Protein AF-A0A3D6AEE8-F1 (afdb_monomer)

Radius of gyration: 12.56 Å; Cα contacts (8 Å, |Δi|>4): 126; chains: 1; bounding box: 35×19×39 Å

Solvent-accessible surface area (backbone atoms only — not comparable to full-atom values): 4269 Å² total; per-residue (Å²): 132,84,76,76,78,91,71,54,80,41,81,44,82,38,52,70,69,56,50,53,52,51,52,75,67,28,54,74,77,44,75,47,78,76,56,96,74,27,35,38,39,35,28,35,39,94,92,31,58,33,38,35,37,47,34,88,88,59,75,19,38,40,27,35,55,77,71,78,78,84,126

Nearest PDB structures (foldseek):
  5g1k-assembly1_A  TM=6.354E-01  e=8.483E-01  Escherichia coli
  6eix-assembly1_A  TM=5.966E-01  e=8.012E-01  Homo sapiens
  4c02-assembly1_A  TM=5.902E-01  e=2.115E+00  Homo sapiens
  4kbb-assembly1_A  TM=4.612E-01  e=1.128E+00  Clostridium botulinum
  6i1s-assembly1_A  TM=5.640E-01  e=2.370E+00  Homo sapiens

pLDDT: mean 84.71, std 16.33, range [38.62, 97.06]

Mean predicted aligned error: 6.46 Å

Sequence (71 aa):
MLKQPFAPDCFYAITPEIVKQTIEESEILHTVEMGGGVTIHCGIRFGRPVWLMENPNGLSAAWYDDSPTMH

Foldseek 3Di:
DPDDPQDFPDKDFADPVVLVVQVVQWAFPDKDDPPPRWIWTWTDHPNWTKIKIDDPVDTIMIGTRPPPPPD

Secondary structure (DSSP, 8-state):
--PPP---SEEEEE-HHHHHHHHHTSEEEEEEEEETTEEEEEEEETTEEEEEEE-TTS-EEEEE-------

Structure (mmCIF, N/CA/C/O backbone):
data_AF-A0A3D6AEE8-F1
#
_entry.id   AF-A0A3D6AEE8-F1
#
loop_
_atom_site.group_PDB
_atom_site.id
_atom_site.type_symbol
_atom_site.label_atom_id
_atom_site.label_alt_id
_atom_site.label_comp_id
_atom_site.label_asym_id
_atom_site.label_entity_id
_atom_site.label_seq_id
_atom_site.pdbx_PDB_ins_code
_atom_site.Cartn_x
_atom_site.Cartn_y
_atom_site.Cartn_z
_atom_site.occupancy
_atom_site.B_iso_or_equiv
_atom_site.auth_seq_id
_atom_site.auth_comp_id
_atom_site.auth_asym_id
_atom_site.auth_atom_id
_atom_site.pdbx_PDB_model_num
ATOM 1 N N . MET A 1 1 ? -4.362 3.943 -28.243 1.00 40.12 1 MET A N 1
ATOM 2 C CA . MET A 1 1 ? -3.798 2.842 -27.434 1.00 40.12 1 MET A CA 1
ATOM 3 C C . MET A 1 1 ? -4.126 3.126 -25.981 1.00 40.12 1 MET A C 1
ATOM 5 O O . MET A 1 1 ? -3.675 4.142 -25.470 1.00 40.12 1 MET A O 1
ATOM 9 N N . LEU A 1 2 ? -4.961 2.302 -25.348 1.00 38.62 2 LEU A N 1
ATOM 10 C CA . LEU A 1 2 ? -5.158 2.364 -23.900 1.00 38.62 2 LEU A CA 1
ATOM 11 C C . LEU A 1 2 ? -3.881 1.803 -23.267 1.00 38.62 2 LEU A C 1
ATOM 13 O O . LEU A 1 2 ? -3.540 0.650 -23.523 1.00 38.62 2 LEU A O 1
ATOM 17 N N . LYS A 1 3 ? -3.131 2.636 -22.534 1.00 47.47 3 LYS A N 1
ATOM 18 C CA . LYS A 1 3 ? -2.012 2.160 -21.713 1.00 47.47 3 LYS A CA 1
ATOM 19 C C . LYS A 1 3 ? -2.584 1.113 -20.761 1.00 47.47 3 LYS A C 1
ATOM 21 O O . LYS A 1 3 ? -3.580 1.389 -20.094 1.00 47.47 3 LYS A O 1
ATOM 26 N N . GLN A 1 4 ? -2.002 -0.083 -20.761 1.00 50.28 4 GLN A N 1
ATOM 27 C CA . GLN A 1 4 ? -2.345 -1.130 -19.805 1.00 50.28 4 GLN A CA 1
ATOM 28 C C . GLN A 1 4 ? -2.311 -0.511 -18.397 1.00 50.28 4 GLN A C 1
ATOM 30 O O . GLN A 1 4 ? -1.355 0.214 -18.099 1.00 50.28 4 GLN A O 1
ATOM 35 N N . PRO A 1 5 ? -3.348 -0.696 -17.563 1.00 56.31 5 PRO A N 1
ATOM 36 C CA . PRO A 1 5 ? -3.297 -0.202 -16.198 1.00 56.31 5 PRO A CA 1
ATOM 37 C C . PRO A 1 5 ? -2.114 -0.888 -15.511 1.00 56.31 5 PRO A C 1
ATOM 39 O O . PRO A 1 5 ? -2.004 -2.110 -15.570 1.00 56.31 5 PRO A O 1
ATOM 42 N N . PHE A 1 6 ? -1.209 -0.097 -14.931 1.00 59.34 6 PHE A N 1
ATOM 43 C CA . PHE A 1 6 ? -0.116 -0.588 -14.094 1.00 59.34 6 PHE A CA 1
ATOM 44 C C . PHE A 1 6 ? -0.723 -1.426 -12.963 1.00 59.34 6 PHE A C 1
ATOM 46 O O . PHE A 1 6 ? -1.250 -0.868 -12.002 1.00 59.34 6 PHE A O 1
ATOM 53 N N . ALA A 1 7 ? -0.713 -2.747 -13.121 1.00 58.81 7 ALA A N 1
ATOM 54 C CA . ALA A 1 7 ? -1.183 -3.691 -12.124 1.00 58.81 7 ALA A CA 1
ATOM 55 C C . ALA A 1 7 ? 0.056 -4.252 -11.413 1.00 58.81 7 ALA A C 1
ATOM 57 O O . ALA A 1 7 ? 0.877 -4.877 -12.078 1.00 58.81 7 ALA A O 1
ATOM 58 N N . PRO A 1 8 ? 0.247 -3.980 -10.115 1.00 64.38 8 PRO A N 1
ATOM 59 C CA . PRO A 1 8 ? 1.355 -4.555 -9.359 1.00 64.38 8 PRO A CA 1
ATOM 60 C C . PRO A 1 8 ? 1.233 -6.087 -9.257 1.00 64.38 8 PRO A C 1
ATOM 62 O O . PRO A 1 8 ? 0.139 -6.614 -9.050 1.00 64.38 8 PRO A O 1
ATOM 65 N N . ASP A 1 9 ? 2.363 -6.787 -9.390 1.00 68.38 9 ASP A N 1
ATOM 66 C CA . ASP A 1 9 ? 2.430 -8.252 -9.517 1.00 68.38 9 ASP A CA 1
ATOM 67 C C . ASP A 1 9 ? 2.351 -9.000 -8.174 1.00 68.38 9 ASP A C 1
ATOM 69 O O . ASP A 1 9 ? 1.991 -10.180 -8.130 1.00 68.38 9 ASP A O 1
ATOM 73 N N . CYS A 1 10 ? 2.685 -8.337 -7.064 1.00 79.94 10 CYS A N 1
ATOM 74 C CA . CYS A 1 10 ? 2.761 -8.966 -5.745 1.00 79.94 10 CYS A CA 1
ATOM 75 C C . CYS A 1 10 ? 1.771 -8.349 -4.756 1.00 79.94 10 CYS A C 1
ATOM 77 O O . CYS A 1 10 ? 1.534 -7.147 -4.790 1.00 7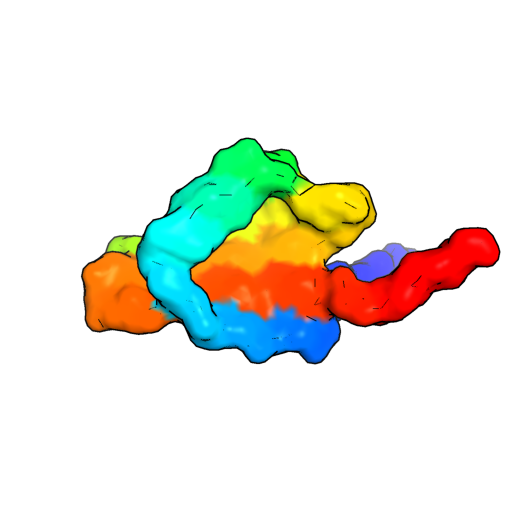9.94 10 CYS A O 1
ATOM 79 N N . PHE A 1 11 ? 1.247 -9.170 -3.839 1.00 87.06 11 PHE A N 1
ATOM 80 C CA . PHE A 1 11 ? 0.358 -8.771 -2.743 1.00 87.06 11 PHE A CA 1
ATOM 81 C C . PHE A 1 11 ? 0.936 -9.209 -1.397 1.00 87.06 11 PHE A C 1
ATOM 83 O O . PHE A 1 11 ? 1.295 -10.376 -1.226 1.00 87.06 11 PHE A O 1
ATOM 90 N N . TYR A 1 12 ? 0.943 -8.298 -0.425 1.00 90.94 12 TYR A N 1
ATOM 91 C CA . TYR A 1 12 ? 1.390 -8.557 0.940 1.00 90.94 12 TYR A CA 1
ATOM 92 C C . TYR A 1 12 ? 0.389 -8.002 1.952 1.00 90.94 12 TYR A C 1
ATOM 94 O O . TYR A 1 12 ? -0.015 -6.844 1.861 1.00 90.94 12 TYR A O 1
ATOM 102 N N . ALA A 1 13 ? 0.036 -8.807 2.956 1.00 94.25 13 ALA A N 1
ATOM 103 C CA . ALA A 1 13 ? -0.623 -8.303 4.156 1.00 94.25 13 ALA A CA 1
ATOM 104 C C . ALA A 1 13 ? 0.427 -7.645 5.061 1.00 94.25 13 ALA A C 1
ATOM 106 O O . ALA A 1 13 ? 1.458 -8.253 5.358 1.00 94.25 13 ALA A O 1
ATOM 107 N N . ILE A 1 14 ? 0.172 -6.411 5.486 1.00 94.19 14 ILE A N 1
ATOM 108 C CA . ILE A 1 14 ? 1.130 -5.586 6.228 1.00 94.19 14 ILE A CA 1
ATOM 109 C C . ILE A 1 14 ? 0.486 -4.943 7.457 1.00 94.19 14 ILE A C 1
ATOM 111 O O . ILE A 1 14 ? -0.737 -4.804 7.552 1.00 94.19 14 ILE A O 1
ATOM 115 N N . THR A 1 15 ? 1.325 -4.561 8.417 1.00 93.06 15 THR A N 1
ATOM 1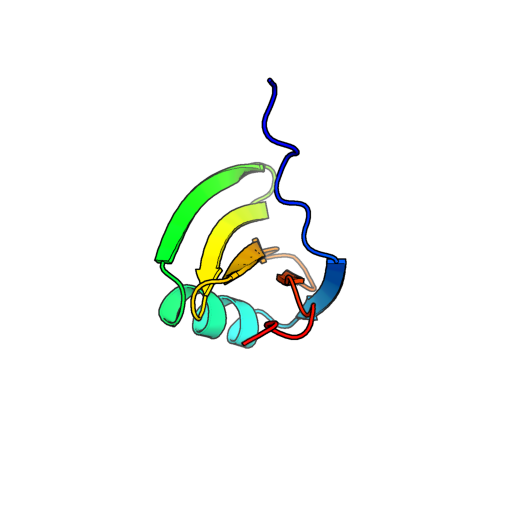16 C CA . THR A 1 15 ? 0.886 -3.863 9.628 1.00 93.06 15 THR A CA 1
ATOM 117 C C . THR A 1 15 ? 0.721 -2.359 9.371 1.00 93.06 15 THR A C 1
ATOM 119 O O . THR A 1 15 ? 1.286 -1.841 8.401 1.00 93.06 15 THR A O 1
ATOM 122 N N . PRO A 1 16 ? -0.00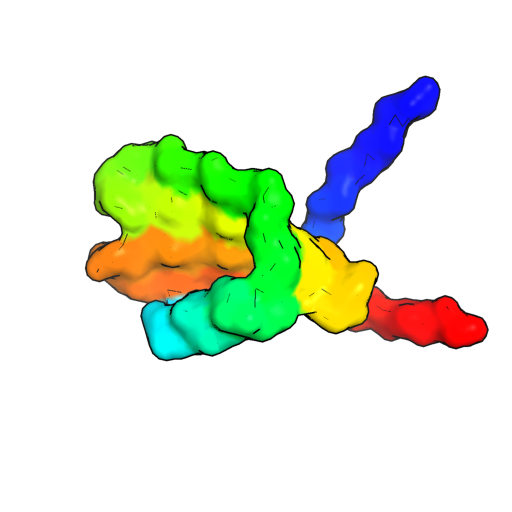9 -1.630 10.235 1.00 89.75 16 PRO A N 1
ATOM 123 C CA . PRO A 1 16 ? -0.142 -0.175 10.125 1.00 89.75 16 PRO A CA 1
ATOM 124 C C . PRO A 1 16 ? 1.199 0.574 10.152 1.00 89.75 16 PRO A C 1
ATOM 126 O O . PRO A 1 16 ?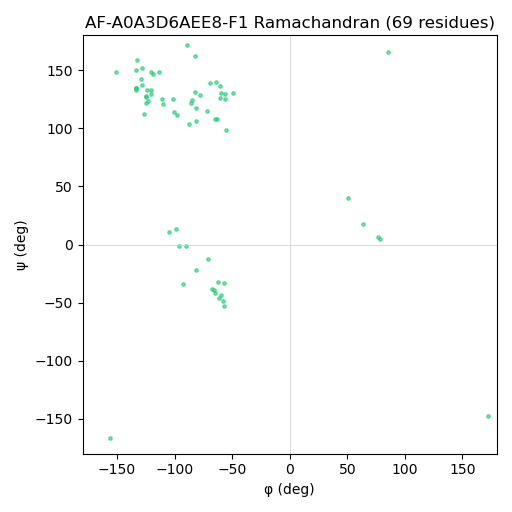 1.361 1.584 9.470 1.00 89.75 16 PRO A O 1
ATOM 129 N N . GLU A 1 17 ? 2.193 0.072 10.889 1.00 92.19 17 GLU A N 1
ATOM 130 C CA . GLU A 1 17 ? 3.530 0.678 10.935 1.00 92.19 17 GLU A CA 1
ATOM 131 C C . GLU A 1 17 ? 4.219 0.610 9.567 1.00 92.19 17 GLU A C 1
ATOM 133 O O . GLU A 1 17 ? 4.805 1.597 9.123 1.00 92.19 17 GLU A O 1
ATOM 138 N N . ILE A 1 18 ? 4.094 -0.527 8.870 1.00 93.31 18 ILE A N 1
ATOM 139 C CA . ILE A 1 18 ? 4.630 -0.697 7.514 1.00 93.31 18 ILE A CA 1
ATOM 140 C C . ILE A 1 18 ? 3.878 0.199 6.526 1.00 93.31 18 ILE A C 1
ATOM 142 O O . ILE A 1 18 ? 4.513 0.775 5.644 1.00 93.31 18 ILE A O 1
ATOM 146 N N . VAL A 1 19 ? 2.556 0.363 6.668 1.00 93.38 19 VAL A N 1
ATOM 147 C CA . VAL A 1 19 ? 1.784 1.307 5.836 1.00 93.38 19 VAL A CA 1
ATOM 148 C C . VAL A 1 19 ? 2.355 2.711 5.977 1.00 93.38 19 VAL A C 1
ATOM 150 O O . VAL A 1 19 ? 2.723 3.320 4.973 1.00 93.38 19 VAL A O 1
ATOM 153 N N . LYS A 1 20 ? 2.492 3.198 7.216 1.00 93.50 20 LYS A N 1
ATOM 154 C CA . LYS A 1 20 ? 3.002 4.542 7.492 1.00 93.50 20 LYS A CA 1
ATOM 155 C C . LYS A 1 20 ? 4.400 4.746 6.909 1.00 93.50 20 LYS A C 1
ATOM 157 O O . LYS A 1 20 ? 4.614 5.722 6.195 1.00 93.50 20 LYS A O 1
ATOM 162 N N . GLN A 1 21 ? 5.315 3.809 7.158 1.00 95.56 21 GLN A N 1
ATOM 163 C CA . GLN A 1 21 ? 6.663 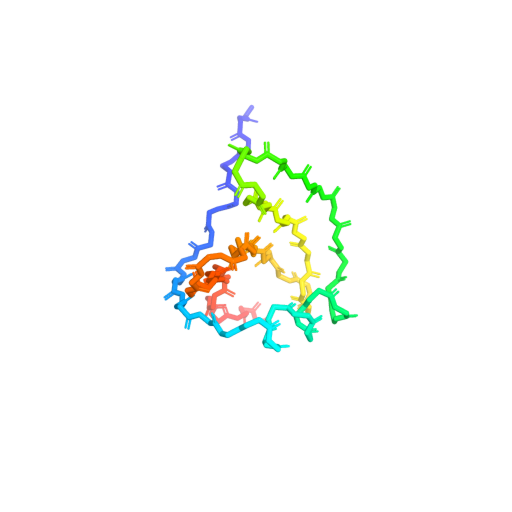3.876 6.595 1.00 95.56 21 GLN A CA 1
ATOM 164 C C . GLN A 1 21 ? 6.626 3.891 5.061 1.00 95.56 21 GLN A C 1
ATOM 166 O O . GLN A 1 21 ? 7.320 4.682 4.428 1.00 95.56 21 GLN A O 1
ATOM 171 N N . THR A 1 22 ? 5.797 3.042 4.446 1.00 93.62 22 THR A N 1
ATOM 172 C CA . THR A 1 22 ? 5.726 2.975 2.983 1.00 93.62 22 THR A CA 1
ATOM 173 C C . THR A 1 22 ? 5.177 4.275 2.403 1.00 93.62 22 THR A C 1
ATOM 175 O O . THR A 1 22 ? 5.706 4.737 1.398 1.00 93.62 22 THR A O 1
ATOM 178 N N . ILE A 1 23 ? 4.179 4.900 3.035 1.00 94.94 23 ILE A N 1
ATOM 179 C CA . ILE A 1 23 ? 3.664 6.216 2.625 1.00 94.94 23 ILE A CA 1
ATOM 180 C C . ILE A 1 23 ? 4.757 7.288 2.723 1.00 94.94 23 ILE A C 1
ATOM 182 O O . ILE A 1 23 ? 4.930 8.048 1.777 1.00 94.94 23 ILE A O 1
ATOM 186 N N . GLU A 1 24 ? 5.512 7.336 3.825 1.00 96.19 24 GLU A N 1
ATOM 187 C CA . GLU A 1 24 ? 6.592 8.318 4.027 1.00 96.19 24 GLU A CA 1
ATOM 188 C C . GLU A 1 24 ? 7.717 8.190 2.985 1.00 96.19 24 GLU A C 1
ATOM 190 O O . GLU A 1 24 ? 8.323 9.186 2.593 1.00 96.19 24 GLU A O 1
ATOM 195 N N . GLU A 1 25 ? 7.980 6.973 2.509 1.00 95.19 25 GLU A N 1
ATOM 196 C CA . GLU A 1 25 ? 9.003 6.681 1.499 1.00 95.19 25 GLU A CA 1
ATOM 197 C C . GLU A 1 25 ? 8.484 6.742 0.049 1.00 95.19 25 GLU A C 1
ATOM 199 O O . GLU A 1 25 ? 9.253 6.512 -0.890 1.00 95.19 25 GLU A O 1
ATOM 204 N N . SER A 1 26 ? 7.192 7.019 -0.151 1.00 94.62 26 SER A N 1
ATOM 205 C CA . SER A 1 26 ? 6.548 7.022 -1.469 1.00 94.62 26 SER A CA 1
ATOM 206 C C . SER A 1 26 ? 6.089 8.413 -1.887 1.00 94.62 26 SER A C 1
ATOM 208 O O . SER A 1 26 ? 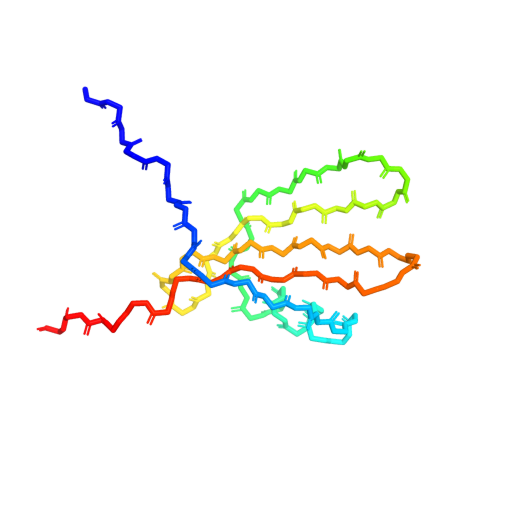5.626 9.218 -1.084 1.00 94.62 26 SER A O 1
ATOM 210 N N . GLU A 1 27 ? 6.107 8.664 -3.191 1.00 96.75 27 GLU A N 1
ATOM 211 C CA . GLU A 1 27 ? 5.337 9.751 -3.785 1.00 96.75 27 GLU A CA 1
ATOM 212 C C . GLU A 1 27 ? 3.892 9.276 -3.985 1.00 96.75 27 GLU A C 1
ATOM 214 O O . GLU A 1 27 ? 3.612 8.456 -4.863 1.00 96.75 27 GLU A O 1
ATOM 219 N N . ILE A 1 28 ? 2.961 9.764 -3.162 1.00 96.50 28 ILE A N 1
ATOM 220 C CA . ILE A 1 28 ? 1.538 9.438 -3.306 1.00 96.50 28 ILE A CA 1
ATOM 221 C C . ILE A 1 28 ? 0.918 10.320 -4.388 1.00 96.50 28 ILE A C 1
ATOM 223 O O . ILE A 1 28 ? 0.852 11.540 -4.256 1.00 96.50 28 ILE A O 1
ATOM 227 N N . LEU A 1 29 ? 0.435 9.685 -5.454 1.00 96.00 29 LEU A N 1
ATOM 228 C CA . LEU A 1 29 ? -0.156 10.360 -6.610 1.00 96.00 29 LEU A CA 1
ATOM 229 C C . LEU A 1 29 ? -1.673 10.494 -6.480 1.00 96.00 29 LEU A C 1
ATOM 231 O O . LEU A 1 29 ? -2.268 11.454 -6.969 1.00 96.00 29 LEU A O 1
ATOM 235 N N . HIS A 1 30 ? -2.311 9.502 -5.862 1.00 95.19 30 HIS A N 1
ATOM 236 C CA . HIS A 1 30 ? -3.756 9.452 -5.726 1.00 95.19 30 HIS A CA 1
ATOM 237 C C . HIS A 1 30 ? -4.169 8.702 -4.463 1.00 95.19 30 HIS A C 1
ATOM 239 O O . HIS A 1 30 ? -3.511 7.745 -4.061 1.00 95.19 30 HIS A O 1
ATOM 245 N N . THR A 1 31 ? -5.292 9.110 -3.880 1.00 97.06 31 THR A N 1
ATOM 246 C CA . THR A 1 31 ? -5.890 8.464 -2.712 1.00 97.06 31 THR A CA 1
ATOM 247 C C . THR A 1 31 ? -7.386 8.292 -2.952 1.00 97.06 31 THR A C 1
ATOM 249 O O . THR A 1 31 ? -8.046 9.226 -3.410 1.00 97.06 31 THR A O 1
ATOM 252 N N . VAL A 1 32 ? -7.916 7.111 -2.636 1.00 96.88 32 VAL A N 1
ATOM 253 C CA . VAL A 1 32 ? -9.336 6.762 -2.762 1.00 96.88 32 VAL A CA 1
ATOM 254 C C . VAL A 1 32 ? -9.870 6.320 -1.406 1.00 96.88 32 VAL A C 1
ATOM 256 O O . VAL A 1 32 ? -9.367 5.362 -0.823 1.00 96.88 32 VAL A O 1
ATOM 259 N N . GLU A 1 33 ? -10.917 6.980 -0.921 1.00 96.75 33 GLU A N 1
ATOM 260 C CA . GLU A 1 33 ? -11.659 6.531 0.259 1.00 96.75 33 GLU A CA 1
ATOM 261 C C . GLU A 1 33 ? -12.733 5.519 -0.155 1.00 96.75 33 GLU A C 1
ATOM 263 O O . GLU A 1 33 ? -13.614 5.820 -0.962 1.00 96.75 33 GLU A O 1
ATOM 268 N N . MET A 1 34 ? -12.671 4.312 0.409 1.00 92.75 34 MET A N 1
ATOM 269 C CA . MET A 1 34 ? -13.575 3.202 0.071 1.00 92.75 34 MET A CA 1
ATOM 270 C C . MET A 1 34 ? -14.764 3.087 1.043 1.00 92.75 34 MET A C 1
ATOM 272 O O . MET A 1 34 ? -15.627 2.224 0.874 1.00 92.75 34 MET A O 1
ATOM 276 N N . GLY A 1 35 ? -14.826 3.959 2.056 1.00 91.19 35 GLY A N 1
ATOM 277 C CA . GLY A 1 35 ? -15.794 3.897 3.152 1.00 91.19 35 GLY A CA 1
ATOM 278 C C . GLY A 1 35 ? -15.344 2.985 4.299 1.00 91.19 35 GLY A C 1
ATOM 279 O O . GLY A 1 35 ? -14.382 2.230 4.188 1.00 91.19 35 GLY A O 1
ATOM 280 N N . GLY A 1 36 ? -16.006 3.097 5.456 1.00 92.31 36 GLY A N 1
ATOM 281 C CA . GLY A 1 36 ? -15.643 2.320 6.654 1.00 92.31 36 GLY A CA 1
ATOM 282 C C . GLY A 1 36 ? -14.246 2.629 7.216 1.00 92.31 36 GLY A C 1
ATOM 283 O O . GLY A 1 36 ? -13.701 1.824 7.966 1.00 92.31 36 GLY A O 1
ATOM 284 N N . GLY A 1 37 ? -13.667 3.773 6.833 1.00 92.75 37 GLY A N 1
ATOM 285 C CA . GLY A 1 37 ? -12.306 4.178 7.188 1.00 92.75 37 GLY A CA 1
ATOM 286 C C . GLY A 1 37 ? -11.203 3.508 6.363 1.00 92.75 37 GLY A C 1
ATOM 287 O O . GLY A 1 37 ? -10.038 3.717 6.672 1.00 92.75 37 GLY A O 1
ATOM 288 N N . VAL A 1 38 ? -11.545 2.712 5.342 1.00 95.06 38 VAL A N 1
ATOM 289 C CA . VAL A 1 38 ? -10.559 2.093 4.445 1.00 95.06 38 VAL A CA 1
ATOM 290 C C . VAL A 1 38 ? -10.138 3.084 3.364 1.00 95.06 38 VAL A C 1
ATOM 292 O O . VAL A 1 38 ? -10.986 3.660 2.674 1.00 95.06 38 VAL A O 1
ATOM 295 N N . THR A 1 39 ? -8.828 3.210 3.174 1.00 97.06 39 THR A N 1
ATOM 296 C CA . THR A 1 39 ? -8.220 4.140 2.218 1.00 97.06 39 THR A CA 1
ATOM 297 C C . THR A 1 39 ? -7.240 3.397 1.320 1.00 97.06 39 THR A C 1
ATOM 299 O O . THR A 1 39 ? -6.472 2.566 1.795 1.00 97.06 39 THR A O 1
ATOM 302 N N . ILE A 1 40 ? -7.256 3.679 0.017 1.00 95.75 40 ILE A N 1
ATOM 303 C CA . ILE A 1 40 ? -6.273 3.164 -0.941 1.00 95.75 40 ILE A CA 1
ATOM 304 C C . ILE A 1 40 ? -5.382 4.316 -1.401 1.00 95.75 40 ILE A C 1
ATOM 306 O O . ILE A 1 40 ? -5.877 5.277 -1.983 1.00 95.75 40 ILE A O 1
ATOM 310 N N . HIS A 1 41 ? -4.077 4.200 -1.189 1.00 96.25 41 HIS A N 1
ATOM 311 C CA . HIS A 1 41 ? -3.060 5.107 -1.707 1.00 96.25 41 HIS A CA 1
ATOM 312 C C . HIS A 1 41 ? -2.378 4.481 -2.918 1.00 96.25 41 HIS A C 1
ATOM 314 O O . HIS A 1 41 ? -1.834 3.382 -2.834 1.00 96.25 41 HIS A O 1
ATOM 320 N N . CYS A 1 42 ? -2.365 5.198 -4.034 1.00 94.50 42 CYS A N 1
ATOM 321 C CA . CYS A 1 42 ? -1.654 4.822 -5.246 1.00 94.50 42 CYS A CA 1
ATOM 322 C C . CYS A 1 42 ? -0.486 5.788 -5.439 1.00 94.50 42 CYS A C 1
ATOM 324 O O . CYS A 1 42 ? -0.676 7.008 -5.485 1.00 94.50 42 CYS A O 1
ATOM 326 N N . GLY A 1 43 ? 0.721 5.253 -5.572 1.00 94.25 43 GLY A N 1
ATOM 327 C CA . GLY A 1 43 ? 1.925 6.066 -5.632 1.00 94.25 43 GLY A CA 1
ATOM 328 C C . GLY A 1 43 ? 3.087 5.394 -6.339 1.00 94.25 43 GLY A C 1
ATOM 329 O O . GLY A 1 43 ? 2.938 4.373 -7.018 1.00 94.25 43 GLY A O 1
ATOM 330 N N . ILE A 1 44 ? 4.256 6.000 -6.163 1.00 91.94 44 ILE A N 1
ATOM 331 C CA . ILE A 1 44 ? 5.536 5.517 -6.667 1.00 91.94 44 ILE A CA 1
ATOM 332 C C . ILE A 1 44 ? 6.511 5.410 -5.494 1.00 91.94 44 ILE A C 1
ATOM 334 O O . ILE A 1 44 ? 6.731 6.382 -4.775 1.00 91.94 44 ILE A O 1
ATOM 338 N N . ARG A 1 45 ? 7.147 4.247 -5.336 1.00 91.12 45 ARG A N 1
ATOM 339 C CA . ARG A 1 45 ? 8.246 4.017 -4.390 1.00 91.12 45 ARG A CA 1
ATOM 340 C C . ARG A 1 45 ? 9.446 3.477 -5.147 1.00 91.12 45 ARG A C 1
ATOM 342 O O . ARG A 1 45 ? 9.321 2.521 -5.905 1.00 91.12 45 ARG A O 1
ATOM 349 N N . PHE A 1 46 ? 10.602 4.119 -4.988 1.00 90.12 46 PHE A N 1
ATOM 350 C CA . PHE A 1 46 ? 11.839 3.764 -5.703 1.00 90.12 46 PHE A CA 1
ATOM 351 C C . PHE A 1 46 ? 11.664 3.630 -7.231 1.00 90.12 46 PHE A C 1
ATOM 353 O O . PHE A 1 46 ? 12.205 2.723 -7.858 1.00 90.12 46 PHE A O 1
ATOM 360 N N . GLY A 1 47 ? 10.879 4.529 -7.836 1.00 87.94 47 GLY A N 1
ATOM 361 C CA . GLY A 1 47 ? 10.612 4.528 -9.279 1.00 87.94 47 GLY A CA 1
ATOM 362 C C . GLY A 1 47 ? 9.611 3.469 -9.752 1.00 87.94 47 GLY A C 1
ATOM 363 O O . GLY A 1 47 ? 9.416 3.332 -10.958 1.00 87.94 47 GLY A O 1
ATOM 364 N N . ARG A 1 48 ? 8.964 2.739 -8.833 1.00 87.06 48 ARG A N 1
ATOM 365 C CA . ARG A 1 48 ? 8.009 1.669 -9.147 1.00 87.06 48 ARG A CA 1
ATOM 366 C C . ARG A 1 48 ? 6.623 1.926 -8.564 1.00 87.06 48 ARG A C 1
ATOM 368 O O . ARG A 1 48 ? 6.531 2.530 -7.496 1.00 87.06 48 ARG A O 1
ATOM 375 N N . PRO A 1 49 ? 5.547 1.460 -9.221 1.00 90.75 49 PRO A N 1
ATOM 376 C CA . PRO A 1 49 ? 4.198 1.580 -8.688 1.00 90.75 49 PRO A CA 1
ATOM 377 C C . PRO A 1 49 ? 4.050 0.865 -7.344 1.00 90.75 49 PRO A C 1
ATOM 379 O O . PRO A 1 49 ? 4.483 -0.278 -7.180 1.00 90.75 49 PRO A O 1
ATOM 382 N N . VAL A 1 50 ? 3.374 1.529 -6.412 1.00 92.25 50 VAL A N 1
ATOM 383 C CA . VAL A 1 50 ? 2.957 0.953 -5.133 1.00 92.25 50 VAL A CA 1
ATOM 384 C C . VAL A 1 50 ? 1.504 1.305 -4.861 1.00 92.25 50 VAL A C 1
ATOM 386 O O . VAL A 1 50 ? 1.072 2.438 -5.093 1.00 92.25 50 VAL A O 1
ATOM 389 N N . TRP A 1 51 ? 0.730 0.317 -4.429 1.00 94.75 51 TRP A N 1
ATOM 390 C CA . TRP A 1 51 ? -0.650 0.506 -3.994 1.00 94.75 51 TRP A CA 1
ATOM 391 C C . TRP A 1 51 ? -0.745 0.055 -2.540 1.00 94.75 51 TRP A C 1
ATOM 393 O O . TRP A 1 51 ? -0.304 -1.043 -2.213 1.00 94.75 51 TRP A O 1
ATOM 403 N N . LEU A 1 52 ? -1.302 0.884 -1.664 1.00 95.19 52 LEU A N 1
ATOM 404 C CA . LEU A 1 52 ? -1.430 0.604 -0.235 1.00 95.19 52 LEU A CA 1
ATOM 405 C C . LEU A 1 52 ? -2.889 0.728 0.166 1.00 95.19 52 LEU A C 1
ATOM 407 O O . LEU A 1 52 ? -3.472 1.790 0.005 1.00 95.19 52 LEU A O 1
ATOM 411 N N . MET A 1 53 ? -3.471 -0.334 0.707 1.00 95.69 53 MET A N 1
ATOM 412 C CA . MET A 1 53 ? -4.766 -0.277 1.371 1.00 95.69 53 MET A CA 1
ATOM 413 C C . MET A 1 53 ? -4.535 -0.166 2.875 1.00 95.69 53 MET A C 1
ATOM 415 O O . MET A 1 53 ? -4.104 -1.132 3.504 1.00 95.69 53 MET A O 1
ATOM 419 N N . GLU A 1 54 ? -4.867 0.984 3.444 1.00 96.12 54 GLU A N 1
ATOM 420 C CA . GLU A 1 54 ? -4.936 1.200 4.882 1.00 96.12 54 GLU A CA 1
ATOM 421 C C . GLU A 1 54 ? -6.312 0.764 5.397 1.00 96.12 54 GLU A C 1
ATOM 423 O O . GLU A 1 54 ? -7.350 1.216 4.907 1.00 96.12 54 GLU A O 1
ATOM 428 N N . ASN A 1 55 ? -6.326 -0.138 6.379 1.00 94.19 55 ASN A N 1
ATOM 429 C CA . ASN A 1 55 ? -7.547 -0.615 7.020 1.00 94.19 55 ASN A CA 1
ATOM 430 C C . ASN A 1 55 ? -7.449 -0.442 8.545 1.00 94.19 55 ASN A C 1
ATOM 432 O O . ASN A 1 55 ? -6.692 -1.176 9.183 1.00 94.19 55 ASN A O 1
ATOM 436 N N . PRO A 1 56 ? -8.247 0.452 9.158 1.00 90.75 56 PRO A N 1
ATOM 437 C CA . PRO A 1 56 ? -8.180 0.712 10.596 1.00 90.75 56 PRO A CA 1
ATOM 438 C C . PRO A 1 56 ? -8.712 -0.447 11.453 1.00 90.75 56 PRO A C 1
ATOM 440 O O . PRO A 1 56 ? -8.507 -0.459 12.664 1.00 90.75 56 PRO A O 1
ATOM 443 N N . A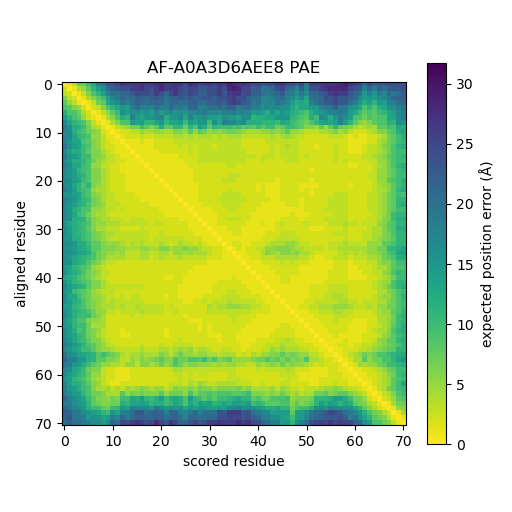SN A 1 57 ? -9.393 -1.424 10.846 1.00 88.38 57 ASN A N 1
ATOM 444 C CA . ASN A 1 57 ? -10.062 -2.520 11.549 1.00 88.38 57 ASN A CA 1
ATOM 445 C C . ASN A 1 57 ? -9.312 -3.863 11.450 1.00 88.38 57 ASN A C 1
ATOM 447 O O . ASN A 1 57 ? -9.880 -4.902 11.791 1.00 88.38 57 ASN A O 1
ATOM 451 N N . GLY A 1 58 ? -8.070 -3.889 10.953 1.00 85.62 58 GLY A N 1
ATOM 452 C CA . GLY A 1 58 ? -7.321 -5.138 10.809 1.00 85.62 58 GLY A CA 1
ATOM 453 C C . GLY A 1 58 ? -6.004 -4.998 10.052 1.00 85.62 58 GLY A C 1
ATOM 454 O O . GLY A 1 58 ? -5.324 -3.980 10.135 1.00 85.62 58 GLY A O 1
ATOM 455 N N . LEU A 1 59 ? -5.629 -6.055 9.324 1.00 86.56 59 LEU A N 1
ATOM 456 C CA . LEU A 1 59 ? -4.449 -6.019 8.464 1.00 86.56 59 LEU A CA 1
ATOM 457 C C . LEU A 1 59 ? -4.689 -5.092 7.272 1.00 86.56 59 LEU A C 1
ATOM 459 O O . LEU A 1 59 ? -5.761 -5.093 6.658 1.00 86.56 59 LEU A O 1
ATOM 463 N N . SER A 1 60 ? -3.654 -4.326 6.956 1.00 95.31 60 SER A N 1
ATOM 464 C CA . SER A 1 60 ? -3.562 -3.519 5.748 1.00 95.31 60 SER A CA 1
ATOM 465 C C . SER A 1 60 ? -2.936 -4.347 4.627 1.00 95.31 60 SER A C 1
ATOM 467 O O . SER A 1 60 ? -2.471 -5.470 4.850 1.00 95.31 60 SER A O 1
ATOM 469 N N . ALA A 1 61 ? -2.931 -3.815 3.412 1.00 94.12 61 ALA A N 1
ATOM 470 C CA . ALA A 1 61 ? -2.338 -4.501 2.275 1.00 94.12 61 ALA A CA 1
ATOM 471 C C . ALA A 1 61 ? -1.448 -3.584 1.453 1.00 94.12 61 ALA A C 1
ATOM 473 O O . ALA A 1 61 ? -1.697 -2.386 1.349 1.00 94.12 61 ALA A O 1
ATOM 474 N N . ALA A 1 62 ? -0.434 -4.176 0.839 1.00 93.31 62 ALA A N 1
ATOM 475 C CA . ALA A 1 62 ? 0.403 -3.516 -0.136 1.00 93.31 62 ALA A CA 1
ATOM 476 C C . ALA A 1 62 ? 0.519 -4.362 -1.395 1.00 93.31 62 ALA A C 1
ATOM 478 O O . ALA A 1 62 ? 0.653 -5.587 -1.324 1.00 93.31 62 ALA A O 1
ATOM 479 N N . TRP A 1 63 ? 0.526 -3.683 -2.534 1.00 92.75 63 TRP A N 1
ATOM 480 C CA . TRP A 1 63 ? 0.887 -4.265 -3.804 1.00 92.75 63 TRP A CA 1
ATOM 481 C C . TRP A 1 63 ? 2.079 -3.533 -4.405 1.00 92.75 63 TRP A C 1
ATOM 483 O O . TRP A 1 63 ? 2.094 -2.301 -4.465 1.00 92.75 63 TRP A O 1
ATOM 493 N N . TYR A 1 64 ? 3.054 -4.309 -4.871 1.00 85.56 64 TYR A N 1
ATOM 494 C CA . TYR A 1 64 ? 4.287 -3.814 -5.479 1.00 85.56 64 TYR A CA 1
ATOM 495 C C . TYR A 1 64 ? 4.517 -4.476 -6.831 1.00 85.56 64 TYR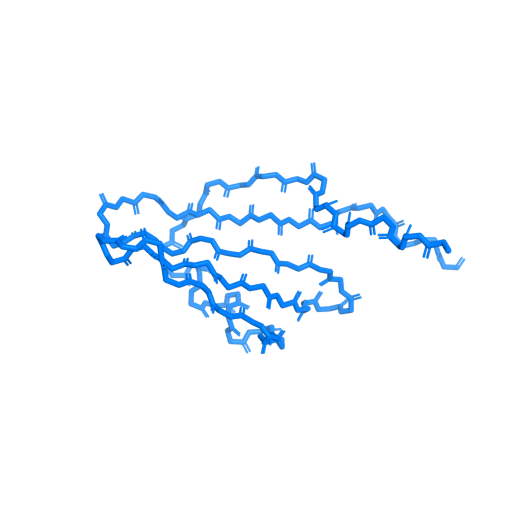 A C 1
ATOM 497 O O . TYR A 1 64 ? 4.126 -5.623 -7.056 1.00 85.56 64 TYR A O 1
ATOM 505 N N . ASP A 1 65 ? 5.203 -3.754 -7.706 1.00 80.38 65 ASP A N 1
ATOM 506 C CA . ASP A 1 65 ? 5.868 -4.342 -8.859 1.00 80.38 65 ASP A CA 1
ATOM 507 C C . ASP A 1 65 ? 7.277 -4.796 -8.444 1.00 80.38 65 ASP A C 1
ATOM 509 O O . ASP A 1 65 ? 8.174 -3.970 -8.268 1.00 80.38 65 ASP A O 1
ATOM 513 N N . ASP A 1 66 ? 7.447 -6.105 -8.255 1.00 66.88 66 ASP A N 1
ATOM 514 C CA . ASP A 1 66 ? 8.723 -6.732 -7.880 1.00 66.88 66 ASP A CA 1
ATOM 515 C C . ASP A 1 66 ? 9.450 -7.339 -9.096 1.00 66.88 66 ASP A C 1
ATOM 517 O O . ASP A 1 66 ? 10.397 -8.118 -8.961 1.00 66.88 66 ASP A O 1
ATOM 521 N N . SER A 1 67 ? 9.009 -7.007 -10.318 1.00 68.44 67 SER A N 1
ATOM 522 C CA . SER A 1 67 ? 9.693 -7.458 -11.528 1.00 68.44 67 SER A CA 1
ATOM 523 C C . SER A 1 67 ? 11.139 -6.942 -11.514 1.00 68.44 67 SER A C 1
ATOM 525 O O . SER A 1 67 ? 11.362 -5.752 -11.284 1.00 68.44 67 SER A O 1
ATOM 527 N N . PRO A 1 68 ? 12.165 -7.779 -11.744 1.00 57.56 68 PRO A N 1
ATOM 528 C CA . PRO A 1 68 ? 13.544 -7.307 -11.746 1.00 57.56 68 PRO A CA 1
ATOM 529 C C . PRO A 1 68 ? 13.701 -6.176 -12.764 1.00 57.56 68 PRO A C 1
ATOM 531 O O . PRO A 1 68 ? 13.276 -6.291 -13.913 1.00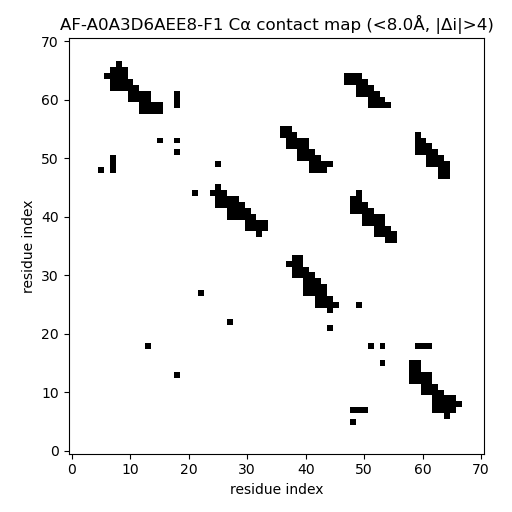 57.56 68 PRO A O 1
ATOM 534 N N . THR A 1 69 ? 14.283 -5.054 -12.335 1.00 56.47 69 THR A N 1
ATOM 535 C CA . THR A 1 69 ? 14.563 -3.911 -13.214 1.00 56.47 69 THR A CA 1
ATOM 536 C C . THR A 1 69 ? 15.549 -4.419 -14.248 1.00 56.47 69 THR A C 1
ATOM 538 O O . THR A 1 69 ? 16.695 -4.703 -13.902 1.00 56.47 69 THR A O 1
ATOM 541 N N . MET A 1 70 ? 15.114 -4.597 -15.498 1.00 48.53 70 MET A N 1
ATOM 542 C CA . MET A 1 70 ? 16.071 -4.781 -16.582 1.00 48.53 70 MET A CA 1
ATOM 543 C C . MET A 1 70 ? 16.854 -3.471 -16.694 1.00 48.53 70 MET A C 1
ATOM 545 O O . MET A 1 70 ? 16.281 -2.441 -17.048 1.00 48.53 70 MET A O 1
ATOM 549 N N . HIS A 1 71 ? 18.118 -3.513 -16.276 1.00 43.94 71 HIS A N 1
ATOM 550 C CA . HIS A 1 71 ? 19.088 -2.436 -16.451 1.00 43.94 71 HIS A CA 1
ATOM 551 C C . HIS A 1 71 ? 19.550 -2.353 -17.905 1.00 43.94 71 HIS A C 1
ATOM 553 O O . HIS A 1 71 ? 19.739 -3.428 -18.521 1.00 43.94 71 HIS A O 1
#